Protein AF-A0A2K6SVM5-F1 (afdb_monomer)

InterPro domains:
  IPR036249 Thioredoxin-like superfamily [SSF52833] (35-134)
  IPR037462 ERp19 [cd02959] (36-127)
  IPR051099 Anterior Gradient and Thioredoxin Domain [PTHR15337] (71-141)

Nearest PDB structures (foldseek):
  1sen-assembly1_A  TM=9.406E-01  e=3.773E-16  Homo sapiens
  2k8v-assembly1_A  TM=6.894E-01  e=7.463E-14  Homo sapiens
  3ph9-assembly1_A  TM=8.507E-01  e=2.308E-06  Homo sapiens
  2zxx-assembly2_F  TM=2.663E-01  e=3.066E+00  Mus musculus
  5n8n-assembly1_A  TM=1.671E-01  e=6.526E+00  Pseudomonas aeruginosa

Solvent-accessible surface area (backbone atoms only — not comparable to full-atom values): 9610 Å² total; per-residue (Å²): 136,84,80,84,86,81,89,83,89,79,87,78,87,73,89,76,85,78,75,78,79,78,79,81,87,65,93,73,63,84,38,81,84,80,42,87,89,53,90,66,65,55,72,70,59,40,35,55,48,17,54,73,70,48,35,52,44,79,46,78,45,65,75,79,96,45,99,84,61,86,74,82,69,66,75,89,52,64,77,80,34,83,86,50,88,69,75,54,32,50,48,40,24,32,21,87,56,48,70,45,85,86,65,47,38,84,93,46,47,89,85,40,40,38,38,72,91,48,70,69,55,48,53,51,45,52,50,53,45,51,62,58,33,27,63,64,61,36,50,54,56,55,56,61,75,74,110

Structure (mmCIF, N/CA/C/O backbone):
data_AF-A0A2K6SVM5-F1
#
_entry.id   AF-A0A2K6SVM5-F1
#
loop_
_atom_site.group_PDB
_atom_site.id
_atom_site.type_symbol
_atom_site.label_atom_id
_atom_site.label_alt_id
_atom_site.label_comp_id
_atom_site.label_asym_id
_atom_site.label_entity_id
_atom_site.label_seq_id
_atom_site.pdbx_PDB_ins_code
_atom_site.Cartn_x
_atom_site.Cartn_y
_atom_site.Cartn_z
_atom_site.occupancy
_atom_site.B_iso_or_equiv
_atom_site.auth_seq_id
_atom_site.auth_comp_id
_atom_site.auth_asym_id
_atom_site.auth_atom_id
_atom_site.pdbx_PDB_model_num
ATOM 1 N N . MET A 1 1 ? -36.804 -49.881 42.407 1.00 38.78 1 MET A N 1
ATOM 2 C CA . MET A 1 1 ? -37.897 -50.750 41.939 1.00 38.78 1 MET A CA 1
ATOM 3 C C . MET A 1 1 ? -38.570 -50.052 40.763 1.00 38.78 1 MET A C 1
ATOM 5 O O . MET A 1 1 ? -39.603 -49.421 40.924 1.00 38.78 1 MET A O 1
ATOM 9 N N . GLU A 1 2 ? -37.830 -49.808 39.675 1.00 33.56 2 GLU A N 1
ATOM 10 C CA . GLU A 1 2 ? -37.626 -50.740 38.537 1.00 33.56 2 GLU A CA 1
ATOM 11 C C . GLU A 1 2 ? -38.942 -51.019 37.802 1.00 33.56 2 GLU A C 1
ATOM 13 O O . GLU A 1 2 ? -39.936 -51.333 38.434 1.00 33.56 2 GLU A O 1
ATOM 18 N N . THR A 1 3 ? -39.080 -50.957 36.480 1.00 37.69 3 THR A N 1
ATOM 19 C CA . THR A 1 3 ? -38.203 -50.670 35.331 1.00 37.69 3 THR A CA 1
ATOM 20 C C . THR A 1 3 ? -39.175 -50.520 34.156 1.00 37.69 3 THR A C 1
ATOM 22 O O . THR A 1 3 ? -40.032 -51.385 33.981 1.00 37.69 3 THR A O 1
ATOM 25 N N . ARG A 1 4 ? -39.072 -49.463 33.342 1.00 48.09 4 ARG A N 1
ATOM 26 C CA . ARG A 1 4 ? -39.773 -49.394 32.045 1.00 48.09 4 ARG A CA 1
ATOM 27 C C . ARG A 1 4 ? -38.899 -50.059 30.970 1.00 48.09 4 ARG A C 1
ATOM 29 O O . ARG A 1 4 ? -37.684 -49.855 31.003 1.00 48.09 4 ARG A O 1
ATOM 36 N N . PRO A 1 5 ? -39.467 -50.862 30.052 1.00 49.75 5 PRO A N 1
ATOM 37 C CA . PRO A 1 5 ? -38.691 -51.596 29.066 1.00 49.75 5 PRO A CA 1
ATOM 38 C C . PRO A 1 5 ? -38.199 -50.707 27.914 1.00 49.75 5 PRO A C 1
ATOM 40 O O . PRO A 1 5 ? -38.718 -49.626 27.640 1.00 49.75 5 PRO A O 1
ATOM 43 N N . ARG A 1 6 ? -37.139 -51.230 27.296 1.00 44.59 6 ARG A N 1
ATOM 44 C CA . ARG A 1 6 ? -36.210 -50.686 26.299 1.00 44.59 6 ARG A CA 1
ATOM 45 C C . ARG A 1 6 ? -36.852 -50.503 24.911 1.00 44.59 6 ARG A C 1
ATOM 47 O O . ARG A 1 6 ? -37.727 -51.267 24.534 1.00 44.59 6 ARG A O 1
ATOM 54 N N . LEU A 1 7 ? -36.532 -49.408 24.217 1.00 47.31 7 LEU A N 1
ATOM 55 C CA . LEU A 1 7 ? -35.539 -49.297 23.128 1.00 47.31 7 LEU A CA 1
ATOM 56 C C . LEU A 1 7 ? -35.890 -50.104 21.864 1.00 47.31 7 LEU A C 1
ATOM 58 O O . LEU A 1 7 ? -35.727 -51.318 21.823 1.00 47.31 7 LEU A O 1
ATOM 62 N N . GLY A 1 8 ? -36.268 -49.381 20.809 1.00 41.78 8 GLY A N 1
ATOM 63 C CA . GLY A 1 8 ? -36.307 -49.859 19.431 1.00 41.78 8 GLY A CA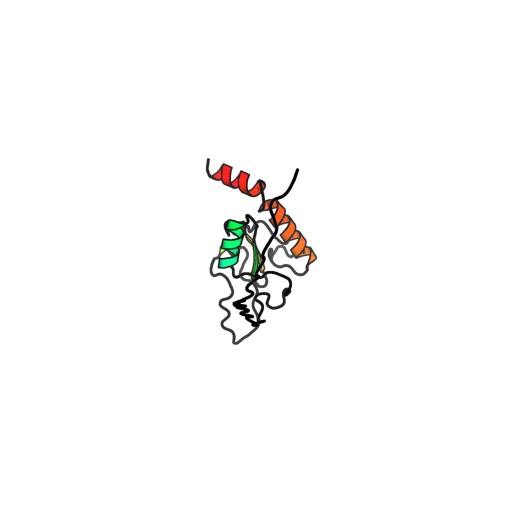 1
ATOM 64 C C . GLY A 1 8 ? -35.829 -48.743 18.510 1.00 41.78 8 GLY A C 1
ATOM 65 O O . GLY A 1 8 ? -36.609 -47.893 18.098 1.00 41.78 8 GLY A O 1
ATOM 66 N N . ALA A 1 9 ? -34.522 -48.716 18.264 1.00 52.62 9 ALA A N 1
ATOM 67 C CA . ALA A 1 9 ? -33.891 -47.896 17.246 1.00 52.62 9 ALA A CA 1
ATOM 68 C C . ALA A 1 9 ? -34.109 -48.552 15.878 1.00 52.62 9 ALA A C 1
ATOM 70 O O . ALA A 1 9 ? -33.725 -49.703 15.685 1.00 52.62 9 ALA A O 1
ATOM 71 N N . THR A 1 10 ? -34.649 -47.812 14.915 1.00 55.47 10 THR A N 1
ATOM 72 C CA . THR A 1 10 ? -34.498 -48.145 13.494 1.00 55.47 10 THR A CA 1
ATOM 73 C C . THR A 1 10 ? -34.038 -46.903 12.756 1.00 55.47 10 THR A C 1
ATOM 75 O O . THR A 1 10 ? -34.813 -46.030 12.377 1.00 55.47 10 THR A O 1
ATOM 78 N N . CYS A 1 11 ? -32.717 -46.850 12.629 1.00 46.72 11 CYS A N 1
ATOM 79 C CA . CYS A 1 11 ? -31.951 -46.019 11.726 1.00 46.72 11 CYS A CA 1
ATOM 80 C C . CYS A 1 11 ? -32.392 -46.328 10.284 1.00 46.72 11 CYS A C 1
ATOM 82 O O . CYS A 1 11 ? -32.140 -47.427 9.794 1.00 46.72 11 CYS A O 1
ATOM 84 N N . LEU A 1 12 ? -33.060 -45.388 9.614 1.00 55.25 12 LEU A N 1
ATOM 85 C CA . LEU A 1 12 ? -33.200 -45.412 8.159 1.00 55.25 12 LEU A CA 1
ATOM 86 C C . LEU A 1 12 ? -32.197 -44.415 7.584 1.00 55.25 12 LEU A C 1
ATOM 88 O O . LEU A 1 12 ? -32.454 -43.222 7.459 1.00 55.25 12 LEU A O 1
ATOM 92 N N . LEU A 1 13 ? -31.017 -44.953 7.288 1.00 55.28 13 LEU A N 1
ATOM 93 C CA . LEU A 1 13 ? -30.033 -44.360 6.397 1.00 55.28 13 LEU A CA 1
ATOM 94 C C . LEU A 1 13 ? -30.667 -44.250 5.005 1.00 55.28 13 LEU A C 1
ATOM 96 O O . LEU A 1 13 ? -31.041 -45.262 4.417 1.00 55.28 13 LEU A O 1
ATOM 100 N N . GLY A 1 14 ? -30.793 -43.034 4.480 1.00 51.94 14 GLY A N 1
ATOM 101 C CA . GLY A 1 14 ? -31.415 -42.803 3.180 1.00 51.94 14 GLY A CA 1
ATOM 102 C C . GLY A 1 14 ? -30.953 -41.502 2.545 1.00 51.94 14 GLY A C 1
ATOM 103 O O . GLY A 1 14 ? -31.633 -40.494 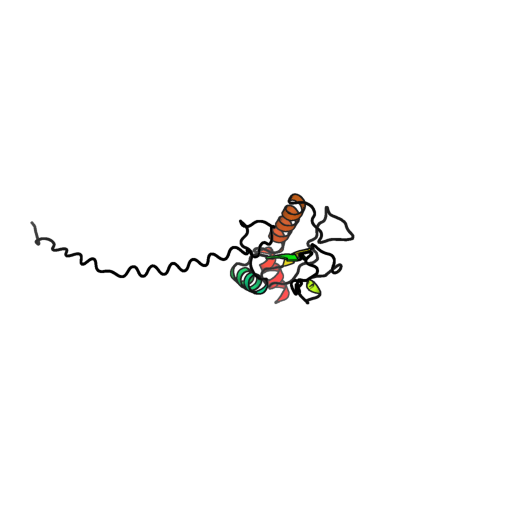2.652 1.00 51.94 14 GLY A O 1
ATOM 104 N N . PHE A 1 15 ? -29.775 -41.558 1.920 1.00 53.12 15 PHE A N 1
ATOM 105 C CA . PHE A 1 15 ? -29.384 -40.812 0.718 1.00 53.12 15 PHE A CA 1
ATOM 106 C C . PHE A 1 15 ? -29.998 -39.417 0.509 1.00 53.12 15 PHE A C 1
ATOM 108 O O . PHE A 1 15 ? -31.051 -39.279 -0.100 1.00 53.12 15 PHE A O 1
ATOM 115 N N . SER A 1 16 ? -29.246 -38.375 0.854 1.00 53.41 16 SER A N 1
ATOM 116 C CA . SER A 1 16 ? -28.820 -37.390 -0.151 1.00 53.41 16 SER A CA 1
ATOM 117 C C . SER A 1 16 ? -27.743 -36.511 0.469 1.00 53.41 16 SER A C 1
ATOM 119 O O . SER A 1 16 ? -27.971 -35.390 0.918 1.00 53.41 16 SER A O 1
ATOM 121 N N . PHE A 1 17 ? -26.537 -37.067 0.538 1.00 49.19 17 PHE A N 1
ATOM 122 C CA . PHE A 1 17 ? -25.336 -36.254 0.583 1.00 49.19 17 PHE A CA 1
ATOM 123 C C . PHE A 1 17 ? -25.243 -35.602 -0.800 1.00 49.19 17 PHE A C 1
ATOM 125 O O . PHE A 1 17 ? -24.640 -36.157 -1.717 1.00 49.19 17 PHE A O 1
ATOM 132 N N . LEU A 1 18 ? -25.934 -34.473 -0.987 1.00 44.31 18 LEU A N 1
ATOM 133 C CA . LEU A 1 18 ? -25.716 -33.618 -2.146 1.00 44.31 18 LEU A CA 1
ATOM 134 C C . LEU A 1 18 ? -24.378 -32.914 -1.920 1.00 44.31 18 LEU A C 1
ATOM 136 O O . LEU A 1 18 ? -24.300 -31.770 -1.480 1.00 44.31 18 LEU A O 1
ATOM 140 N N . LEU A 1 19 ? -23.317 -33.674 -2.174 1.00 41.38 19 LEU A N 1
ATOM 141 C CA . LEU A 1 19 ? -21.975 -33.181 -2.382 1.00 41.38 19 LEU A CA 1
ATOM 142 C C . LEU A 1 19 ? -22.002 -32.352 -3.671 1.00 41.38 19 LEU A C 1
ATOM 144 O O . LEU A 1 19 ? -21.762 -32.872 -4.758 1.00 41.38 19 LEU A O 1
ATOM 148 N N . LEU A 1 20 ? -22.313 -31.063 -3.562 1.00 38.81 20 LEU A N 1
ATOM 149 C CA . LEU A 1 20 ? -21.983 -30.112 -4.615 1.00 38.81 20 LEU A CA 1
ATOM 150 C C . LEU A 1 20 ? -20.538 -29.648 -4.385 1.00 38.81 20 LEU A C 1
ATOM 152 O O . LEU A 1 20 ? -20.292 -28.563 -3.867 1.00 38.81 20 LEU A O 1
ATOM 156 N N . VAL A 1 21 ? -19.570 -30.499 -4.738 1.00 43.59 21 VAL A N 1
ATOM 157 C CA . VAL A 1 21 ? -18.198 -30.039 -4.983 1.00 43.59 21 VAL A CA 1
ATOM 158 C C . VAL A 1 21 ? -18.201 -29.411 -6.370 1.00 43.59 21 VAL A C 1
ATOM 160 O O . VAL A 1 21 ? -18.104 -30.097 -7.384 1.00 43.59 21 VAL A O 1
ATOM 163 N N . ILE A 1 22 ? -18.357 -28.092 -6.410 1.00 46.22 22 ILE A N 1
ATOM 164 C CA . ILE A 1 22 ? -17.912 -27.280 -7.541 1.00 46.22 22 ILE A CA 1
ATOM 165 C C . ILE A 1 22 ? -16.463 -26.893 -7.249 1.00 46.22 22 ILE A C 1
ATOM 167 O O . ILE A 1 22 ? -16.194 -25.851 -6.660 1.00 46.22 22 ILE A O 1
ATOM 171 N N . SER A 1 23 ? -15.521 -27.762 -7.622 1.00 43.97 23 SER A N 1
ATOM 172 C CA . SER A 1 23 ? -14.127 -27.347 -7.784 1.00 43.97 23 SER A CA 1
ATOM 173 C C . SER A 1 23 ? -14.047 -26.503 -9.052 1.00 43.97 23 SER A C 1
ATOM 175 O O . SER A 1 23 ? -14.107 -27.046 -10.155 1.00 43.97 23 SER A O 1
ATOM 177 N N . SER A 1 24 ? -13.927 -25.180 -8.922 1.00 44.25 24 SER A N 1
ATOM 178 C CA . SER A 1 24 ? -13.385 -24.380 -10.019 1.00 44.25 24 SER A CA 1
ATOM 179 C C . SER A 1 24 ? -11.861 -24.466 -9.948 1.00 44.25 24 SER A C 1
ATOM 181 O O . SER A 1 24 ? -11.210 -23.618 -9.340 1.00 44.25 24 SER A O 1
ATOM 183 N N . ASP A 1 25 ? -11.282 -25.502 -10.552 1.00 50.34 25 ASP A N 1
ATOM 184 C CA . ASP A 1 25 ? -9.864 -25.458 -10.902 1.00 50.34 25 ASP A CA 1
ATOM 185 C C . ASP A 1 25 ? -9.698 -24.487 -12.071 1.00 50.34 25 ASP A C 1
ATOM 187 O O . ASP A 1 25 ? -9.839 -24.822 -13.246 1.00 50.34 25 ASP A O 1
ATOM 191 N N . GLY A 1 26 ? -9.449 -23.236 -11.702 1.00 42.03 26 GLY A N 1
ATOM 192 C CA . GLY A 1 26 ? -8.991 -22.176 -12.579 1.00 42.03 26 GLY A CA 1
ATOM 193 C C . GLY A 1 26 ? -7.805 -21.495 -11.918 1.00 42.03 26 GLY A C 1
ATOM 194 O O . GLY A 1 26 ? -7.923 -20.360 -11.469 1.00 42.03 26 GLY A O 1
ATOM 195 N N . HIS A 1 27 ? -6.665 -22.185 -11.818 1.00 45.31 27 HIS A N 1
ATOM 196 C CA . HIS A 1 27 ? -5.407 -21.545 -11.432 1.00 45.31 27 HIS A CA 1
ATOM 197 C C . HIS A 1 27 ? -4.931 -20.623 -12.565 1.00 45.31 27 HIS A C 1
ATOM 199 O O . HIS A 1 27 ? -4.076 -20.972 -13.368 1.00 45.31 27 HIS A O 1
ATOM 205 N N . ASN A 1 28 ? -5.513 -19.427 -12.601 1.00 55.03 28 ASN A N 1
ATOM 206 C CA . ASN A 1 28 ? -4.854 -18.192 -13.003 1.00 55.03 28 ASN A CA 1
ATOM 207 C C . ASN A 1 28 ? -4.978 -17.265 -11.790 1.00 55.03 28 ASN A C 1
ATOM 209 O O . ASN A 1 28 ? -5.899 -16.456 -11.707 1.00 55.03 28 ASN A O 1
ATOM 213 N N . GLY A 1 29 ? -4.125 -17.478 -10.785 1.00 61.75 29 GLY A N 1
ATOM 214 C CA . GLY A 1 29 ? -4.194 -16.736 -9.529 1.00 61.75 29 GLY A CA 1
ATOM 215 C C . GLY A 1 29 ? -4.056 -15.229 -9.756 1.00 61.75 29 GLY A C 1
ATOM 216 O O . GLY A 1 29 ? -3.198 -14.782 -10.520 1.00 61.75 29 GLY A O 1
ATOM 217 N N . LEU A 1 30 ? -4.872 -14.438 -9.051 1.00 74.81 30 LEU A N 1
ATOM 218 C CA . LEU A 1 30 ? -4.779 -12.969 -9.022 1.00 74.81 30 LEU A CA 1
ATOM 219 C C . LEU A 1 30 ? -3.397 -12.470 -8.567 1.00 74.81 30 LEU A C 1
ATOM 221 O O . LEU A 1 30 ? -3.054 -11.322 -8.813 1.00 74.81 30 LEU A O 1
ATOM 225 N N . GLY A 1 31 ? -2.596 -13.332 -7.937 1.00 71.06 31 GLY A N 1
ATOM 226 C CA . GLY A 1 31 ? -1.271 -12.999 -7.434 1.00 71.06 31 GLY A CA 1
ATOM 227 C C . GLY A 1 31 ? -0.198 -12.782 -8.487 1.00 71.06 31 GLY A C 1
ATOM 228 O O . GLY A 1 31 ? 0.845 -12.249 -8.136 1.00 71.06 31 GLY A O 1
ATOM 229 N N . LYS A 1 32 ? -0.401 -13.193 -9.749 1.00 80.06 32 LYS A N 1
ATOM 230 C CA . LYS A 1 32 ? 0.497 -12.887 -10.889 1.00 80.06 32 LYS A CA 1
ATOM 231 C C . LYS A 1 32 ? 2.007 -13.101 -10.609 1.00 80.06 32 LYS A C 1
ATOM 233 O O . LYS A 1 32 ? 2.844 -12.422 -11.194 1.00 80.06 32 LYS A O 1
ATOM 238 N N . GLY A 1 33 ? 2.366 -14.045 -9.732 1.00 80.88 33 GLY A N 1
ATOM 239 C CA . GLY A 1 33 ? 3.756 -14.342 -9.350 1.00 80.88 33 GLY A CA 1
ATOM 240 C C . GLY A 1 33 ? 4.250 -13.727 -8.030 1.00 80.88 33 GLY A C 1
ATOM 241 O O . GLY A 1 33 ? 5.357 -14.050 -7.608 1.00 80.88 33 GLY A O 1
ATOM 242 N N . PHE A 1 34 ? 3.445 -12.922 -7.330 1.00 84.12 34 PHE A N 1
ATOM 243 C CA . PHE A 1 34 ? 3.769 -12.364 -6.005 1.00 84.12 34 PHE A CA 1
ATOM 244 C C . PHE A 1 34 ? 3.547 -13.345 -4.837 1.00 84.12 34 PHE A C 1
ATOM 246 O O . PHE A 1 34 ? 3.810 -13.006 -3.687 1.00 84.12 34 PHE A O 1
ATOM 253 N N . GLY A 1 35 ? 3.105 -14.573 -5.124 1.00 85.38 35 GLY A N 1
ATOM 254 C CA . GLY A 1 35 ? 2.954 -15.657 -4.155 1.00 85.38 35 GLY A CA 1
ATOM 255 C C . GLY A 1 35 ? 1.518 -16.167 -4.065 1.00 85.38 35 GLY A C 1
ATOM 256 O O . GLY A 1 35 ? 0.606 -15.426 -3.714 1.00 85.38 35 GLY A O 1
ATOM 257 N N . ASP A 1 36 ? 1.323 -17.458 -4.327 1.00 87.62 36 ASP A N 1
ATOM 258 C CA . ASP A 1 36 ? -0.014 -18.079 -4.374 1.00 87.62 36 ASP A CA 1
ATOM 259 C C . ASP A 1 36 ? -0.579 -18.432 -2.989 1.00 87.62 36 ASP A C 1
ATOM 261 O O . ASP A 1 36 ? -1.738 -18.806 -2.849 1.00 87.62 36 ASP A O 1
ATOM 265 N N . HIS A 1 37 ? 0.241 -18.293 -1.945 1.00 87.62 37 HIS A N 1
ATOM 266 C CA . HIS A 1 37 ? -0.168 -18.459 -0.550 1.00 87.62 37 HIS A CA 1
ATOM 267 C C . HIS A 1 37 ? -0.827 -17.196 0.029 1.00 87.62 37 HIS A C 1
ATOM 269 O O . HIS A 1 37 ? -1.284 -17.212 1.171 1.00 87.62 37 HIS A O 1
ATOM 275 N N . ILE A 1 38 ? -0.858 -16.103 -0.738 1.00 87.38 38 ILE A N 1
ATOM 276 C CA . ILE A 1 38 ? -1.514 -14.854 -0.359 1.00 87.38 38 ILE A CA 1
ATOM 277 C C . ILE A 1 38 ? -2.945 -14.876 -0.889 1.00 87.38 38 ILE A C 1
ATOM 279 O O . ILE A 1 38 ? -3.221 -15.257 -2.027 1.00 87.38 38 ILE A O 1
ATOM 283 N N . HIS A 1 39 ? -3.871 -14.437 -0.047 1.00 88.88 39 HIS A N 1
ATOM 284 C CA . HIS A 1 39 ? -5.281 -14.358 -0.382 1.00 88.88 39 HIS A CA 1
ATOM 285 C C . HIS A 1 39 ? -5.583 -13.097 -1.202 1.00 88.88 39 HIS A C 1
ATOM 287 O O . HIS A 1 39 ? -6.120 -12.113 -0.699 1.00 88.88 39 HIS A O 1
ATOM 293 N N . TRP A 1 40 ? -5.189 -13.117 -2.475 1.00 90.88 40 TRP A N 1
ATOM 294 C CA . TRP A 1 40 ? -5.384 -11.995 -3.390 1.00 90.88 40 TRP A CA 1
ATOM 295 C C . TRP A 1 40 ? -6.869 -11.722 -3.646 1.00 90.88 40 TRP A C 1
ATOM 297 O O . TRP A 1 40 ? -7.649 -12.637 -3.928 1.00 90.88 40 TRP A O 1
ATOM 307 N N . ARG A 1 41 ? -7.247 -10.444 -3.582 1.00 92.44 41 ARG A N 1
ATOM 308 C CA . ARG A 1 41 ? -8.596 -9.937 -3.860 1.00 92.44 41 ARG A CA 1
ATOM 309 C C . ARG A 1 41 ? -8.571 -8.942 -5.009 1.00 92.44 41 ARG A C 1
ATOM 311 O O . ARG A 1 41 ? -7.543 -8.331 -5.286 1.00 92.44 41 ARG A O 1
ATOM 318 N N . THR A 1 42 ? -9.722 -8.752 -5.648 1.00 92.69 42 THR A N 1
ATOM 319 C CA . THR A 1 42 ? -9.942 -7.556 -6.469 1.00 92.69 42 THR A CA 1
ATOM 320 C C . THR A 1 42 ? -9.977 -6.324 -5.559 1.00 92.69 42 THR A C 1
ATOM 322 O O . THR A 1 42 ? -10.264 -6.450 -4.367 1.00 92.69 42 THR A O 1
ATOM 325 N N . LEU A 1 43 ? -9.703 -5.130 -6.093 1.00 91.44 43 LEU A N 1
ATOM 326 C CA . LEU A 1 43 ? -9.738 -3.900 -5.291 1.00 91.44 43 LEU A CA 1
ATOM 327 C C . LEU A 1 43 ? -11.117 -3.682 -4.647 1.00 91.44 43 LEU A C 1
ATOM 329 O O . LEU A 1 43 ? -11.205 -3.361 -3.465 1.00 91.44 43 LEU A O 1
ATOM 333 N N . GLU A 1 44 ? -12.186 -3.913 -5.407 1.00 92.00 44 GLU A N 1
ATOM 334 C CA . GLU A 1 44 ? -13.564 -3.739 -4.941 1.00 92.00 44 GLU A CA 1
ATOM 335 C C . GLU A 1 44 ? -13.937 -4.728 -3.832 1.00 92.00 44 GLU A C 1
ATOM 337 O O . GLU A 1 44 ? -14.531 -4.340 -2.824 1.00 92.00 44 GLU A O 1
ATOM 342 N N . ASP A 1 45 ? -13.575 -6.005 -3.982 1.00 94.62 45 ASP A N 1
ATOM 343 C CA . ASP A 1 45 ? -13.863 -7.013 -2.958 1.00 94.62 45 ASP A CA 1
ATOM 344 C C . ASP A 1 45 ? -12.979 -6.820 -1.727 1.00 94.62 45 ASP A C 1
ATOM 346 O O . ASP A 1 45 ? -13.460 -6.943 -0.602 1.00 94.62 45 ASP A O 1
ATOM 350 N N . GLY A 1 46 ? -11.715 -6.445 -1.935 1.00 94.81 46 GLY A N 1
ATOM 351 C CA . GLY A 1 46 ? -10.788 -6.102 -0.865 1.00 94.81 46 GLY A CA 1
ATOM 352 C C . GLY A 1 46 ? -11.316 -4.952 -0.014 1.00 94.81 46 GLY A C 1
ATOM 353 O O . GLY A 1 46 ? -11.312 -5.066 1.206 1.00 94.81 46 GLY A O 1
ATOM 354 N N . LYS A 1 47 ? -11.830 -3.875 -0.629 1.00 94.81 47 LYS A N 1
ATOM 355 C CA . LYS A 1 47 ? -12.407 -2.730 0.103 1.00 94.81 47 LYS A CA 1
ATOM 356 C C . LYS A 1 47 ? -13.624 -3.135 0.937 1.00 94.81 47 LYS A C 1
ATOM 358 O O . LYS A 1 47 ? -13.751 -2.714 2.082 1.00 94.81 47 LYS A O 1
ATOM 363 N N . LYS A 1 48 ? -14.500 -3.989 0.397 1.00 95.50 48 LYS A N 1
ATOM 364 C CA . LYS A 1 48 ? -15.654 -4.514 1.149 1.00 95.50 48 LYS A CA 1
ATOM 365 C C . LYS A 1 48 ? -15.223 -5.398 2.318 1.00 95.50 48 LYS A C 1
ATOM 367 O O . LYS A 1 48 ? -15.787 -5.284 3.403 1.00 95.50 48 LYS A O 1
ATOM 372 N N . GLU A 1 49 ? -14.249 -6.279 2.096 1.00 94.06 49 GLU A N 1
ATOM 373 C CA . GLU A 1 49 ? -13.712 -7.166 3.132 1.00 94.06 49 GLU A CA 1
ATOM 374 C C . GLU A 1 49 ? -13.041 -6.352 4.245 1.00 94.06 49 GLU A C 1
ATOM 376 O O . GLU A 1 49 ? -13.361 -6.549 5.414 1.00 94.06 49 GLU A O 1
ATOM 381 N N . ALA A 1 50 ? -12.218 -5.368 3.878 1.00 93.56 50 ALA A N 1
ATOM 382 C CA . ALA A 1 50 ? -11.542 -4.453 4.790 1.00 93.56 50 ALA A CA 1
ATOM 383 C C . ALA A 1 50 ? -12.516 -3.654 5.663 1.00 93.56 50 ALA A C 1
ATOM 385 O O . ALA A 1 50 ? -12.343 -3.607 6.882 1.00 93.56 50 ALA A O 1
ATOM 386 N N . ALA A 1 51 ? -13.580 -3.107 5.068 1.00 91.62 51 ALA A N 1
ATOM 387 C CA . ALA A 1 51 ? -14.618 -2.388 5.802 1.00 91.62 51 ALA A CA 1
ATOM 388 C C . ALA A 1 51 ? -15.338 -3.287 6.822 1.00 91.62 51 ALA A C 1
ATOM 390 O O . ALA A 1 51 ? -15.699 -2.832 7.906 1.00 91.62 51 ALA A O 1
ATOM 391 N N . ALA A 1 52 ? -15.527 -4.571 6.500 1.00 91.50 52 ALA A N 1
ATOM 392 C CA . ALA A 1 52 ? -16.165 -5.531 7.397 1.00 91.50 52 ALA A CA 1
ATOM 393 C C . ALA A 1 52 ? -15.222 -6.042 8.499 1.00 91.50 52 ALA A C 1
ATOM 395 O O . ALA A 1 52 ? -15.665 -6.286 9.623 1.00 91.50 52 ALA A O 1
ATOM 396 N N . SER A 1 53 ? -13.938 -6.231 8.192 1.00 91.44 53 SER A N 1
ATOM 397 C CA . SER A 1 53 ? -12.957 -6.791 9.126 1.00 91.44 53 SER A CA 1
ATOM 398 C C . SER A 1 53 ? -12.214 -5.738 9.947 1.00 91.44 53 SER A C 1
ATOM 400 O O . SER A 1 53 ? -11.559 -6.091 10.928 1.00 91.44 53 SER A O 1
ATOM 402 N N . GLY A 1 54 ? -12.263 -4.465 9.544 1.00 92.00 54 GLY A N 1
ATOM 403 C CA . GLY A 1 54 ? -11.454 -3.398 10.133 1.00 92.00 54 GLY A CA 1
ATOM 404 C C . GLY A 1 54 ? -9.954 -3.577 9.880 1.00 92.00 54 GLY A C 1
ATOM 405 O O . GLY A 1 54 ? -9.150 -3.173 10.718 1.00 92.00 54 GLY A O 1
ATOM 406 N N . LEU A 1 55 ? -9.579 -4.232 8.774 1.00 92.38 55 LEU A N 1
ATOM 407 C CA . LEU A 1 55 ? -8.179 -4.476 8.410 1.00 92.38 55 LEU A CA 1
ATOM 408 C C . LEU A 1 55 ? -7.758 -3.528 7.282 1.00 92.38 55 LEU A C 1
ATOM 410 O O . LEU A 1 55 ? -8.562 -3.299 6.379 1.00 92.38 55 LEU A O 1
ATOM 414 N N . PRO A 1 56 ? -6.522 -3.002 7.295 1.00 96.31 56 PRO A N 1
ATOM 415 C CA . PRO A 1 56 ? -6.017 -2.210 6.185 1.00 96.31 56 PRO A CA 1
ATOM 416 C C . PRO A 1 56 ? -5.786 -3.069 4.942 1.00 96.31 56 PRO A C 1
ATOM 418 O O . PRO A 1 56 ? -5.609 -4.289 5.026 1.00 96.31 56 PRO A O 1
ATOM 421 N N . LEU A 1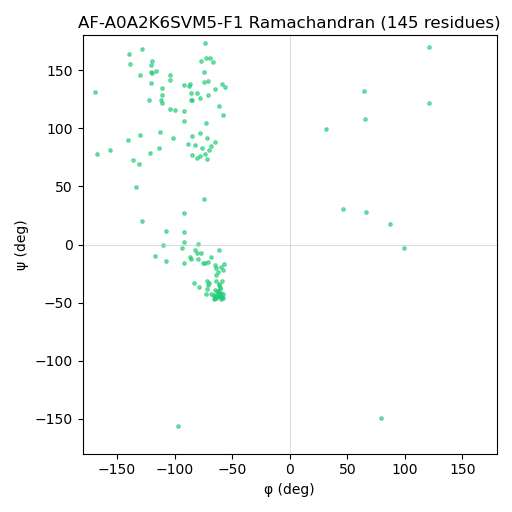 57 ? -5.725 -2.413 3.784 1.00 96.81 57 LEU A N 1
ATOM 422 C CA . LEU A 1 57 ? -5.373 -3.056 2.525 1.00 96.81 57 LEU A CA 1
ATOM 423 C C . LEU A 1 57 ? -3.948 -2.711 2.110 1.00 96.81 57 LEU A C 1
ATOM 425 O O . LEU A 1 57 ? -3.482 -1.586 2.275 1.00 96.81 57 LEU A O 1
ATOM 429 N N . MET A 1 58 ? -3.302 -3.678 1.472 1.00 97.31 58 MET A N 1
ATOM 430 C CA . MET A 1 58 ? -2.077 -3.487 0.710 1.00 97.31 58 MET A CA 1
ATOM 431 C C . MET A 1 58 ? -2.408 -3.692 -0.767 1.00 97.31 58 MET A C 1
ATOM 433 O O . MET A 1 58 ? -2.884 -4.759 -1.159 1.00 97.31 58 MET A O 1
ATOM 437 N N . VAL A 1 59 ? -2.156 -2.677 -1.587 1.00 96.06 59 VAL A N 1
ATOM 438 C CA . VAL A 1 59 ? -2.418 -2.704 -3.029 1.00 96.06 59 VAL A CA 1
ATOM 439 C C . VAL A 1 59 ? -1.089 -2.684 -3.766 1.00 96.06 59 VAL A C 1
ATOM 441 O O . VAL A 1 59 ? -0.287 -1.773 -3.573 1.00 96.06 59 VAL A O 1
ATOM 444 N N . ILE A 1 60 ? -0.864 -3.678 -4.628 1.00 93.75 60 ILE A N 1
ATOM 445 C CA . ILE A 1 60 ? 0.302 -3.735 -5.513 1.00 93.75 60 ILE A CA 1
ATOM 446 C C . ILE A 1 60 ? -0.144 -3.363 -6.921 1.00 93.75 60 ILE A C 1
ATOM 448 O O . ILE A 1 60 ? -0.930 -4.077 -7.539 1.00 93.75 60 ILE A O 1
ATOM 452 N N . ILE A 1 61 ? 0.386 -2.259 -7.433 1.00 92.12 61 ILE A N 1
ATOM 453 C CA . ILE A 1 61 ? 0.164 -1.813 -8.804 1.00 92.12 61 ILE A CA 1
ATOM 454 C C . ILE A 1 61 ? 1.382 -2.215 -9.624 1.00 92.12 61 ILE A C 1
ATOM 456 O O . ILE A 1 61 ? 2.497 -1.740 -9.393 1.00 92.12 61 ILE A O 1
ATOM 460 N N . HIS A 1 62 ? 1.178 -3.095 -10.595 1.00 88.75 62 HIS A N 1
ATOM 461 C CA . HIS A 1 62 ? 2.222 -3.571 -11.491 1.00 88.75 62 HIS A CA 1
ATOM 462 C C . HIS A 1 62 ? 1.681 -3.674 -12.919 1.00 88.75 62 HIS A C 1
ATOM 464 O O . HIS A 1 62 ? 0.473 -3.689 -13.133 1.00 88.75 62 HIS A O 1
ATOM 470 N N . LYS A 1 63 ? 2.571 -3.773 -13.913 1.00 80.56 63 LYS A N 1
ATOM 471 C CA . LYS A 1 63 ? 2.182 -4.157 -15.278 1.00 80.56 63 LYS A CA 1
ATOM 472 C C . LYS A 1 63 ? 2.926 -5.408 -15.677 1.00 80.56 63 LYS A C 1
ATOM 474 O O . LYS A 1 63 ? 4.124 -5.535 -15.418 1.00 80.56 63 LYS A O 1
ATOM 479 N N . SER A 1 64 ? 2.221 -6.317 -16.337 1.00 65.50 64 SER A N 1
ATOM 480 C CA . SER A 1 64 ? 2.891 -7.323 -17.140 1.00 65.50 64 SER A CA 1
ATOM 481 C C . SER A 1 64 ? 3.472 -6.602 -18.363 1.00 65.50 64 SER A C 1
ATOM 483 O O . SER A 1 64 ? 2.779 -5.823 -19.017 1.00 65.50 64 SER A O 1
ATOM 485 N N . TRP A 1 65 ? 4.763 -6.774 -18.669 1.00 62.03 65 TRP A N 1
ATOM 486 C CA . TRP A 1 65 ? 5.304 -6.306 -19.951 1.00 62.03 65 TRP A CA 1
ATOM 487 C C . TRP A 1 65 ? 4.767 -7.239 -21.044 1.00 62.03 65 TRP A C 1
ATOM 489 O O . TRP A 1 65 ? 5.457 -8.124 -21.542 1.00 62.03 65 TRP A O 1
ATOM 499 N N . CYS A 1 66 ? 3.489 -7.099 -21.374 1.00 58.81 66 CYS A N 1
ATOM 500 C CA . CYS A 1 66 ? 2.849 -7.770 -22.488 1.00 58.81 66 CYS A CA 1
ATOM 501 C C . CYS A 1 66 ? 2.477 -6.691 -23.503 1.00 58.81 66 CYS A C 1
ATOM 503 O O . CYS A 1 66 ? 1.439 -6.050 -23.396 1.00 58.81 66 CYS A O 1
ATOM 505 N N . GLY A 1 67 ? 3.325 -6.488 -24.517 1.00 51.59 67 GLY A N 1
ATOM 506 C CA . GLY A 1 67 ? 3.134 -5.443 -25.535 1.00 51.59 67 GLY A CA 1
ATOM 507 C C . GLY A 1 67 ? 1.851 -5.565 -26.376 1.00 51.59 67 GLY A C 1
ATOM 508 O O . GLY A 1 67 ? 1.577 -4.684 -27.183 1.00 51.59 67 GLY A O 1
ATOM 509 N N . ALA A 1 68 ? 1.073 -6.638 -26.200 1.00 54.72 68 ALA A N 1
ATOM 510 C CA . ALA A 1 68 ? -0.206 -6.878 -26.865 1.00 54.72 68 ALA A CA 1
ATOM 511 C C . ALA A 1 68 ? -1.409 -6.941 -25.901 1.00 54.72 68 ALA A C 1
ATOM 513 O O . ALA A 1 68 ? -2.550 -6.965 -26.366 1.00 54.72 68 ALA A O 1
ATOM 514 N N . CYS A 1 69 ? -1.184 -6.979 -24.583 1.00 56.88 69 CYS A N 1
ATOM 515 C CA . CYS A 1 69 ? -2.257 -7.077 -23.600 1.00 56.88 69 CYS A CA 1
ATOM 516 C C . CYS A 1 69 ? -2.800 -5.673 -23.303 1.00 56.88 69 CYS A C 1
ATOM 518 O O . CYS A 1 69 ? -2.052 -4.758 -22.958 1.00 56.88 69 CYS A O 1
ATOM 520 N N . LYS A 1 70 ? -4.114 -5.489 -23.472 1.00 49.88 70 LYS A N 1
ATOM 521 C CA . LYS A 1 70 ? -4.828 -4.289 -23.021 1.00 49.88 70 LYS A CA 1
ATOM 522 C C . LYS A 1 70 ? -5.047 -4.406 -21.515 1.00 49.88 70 LYS A C 1
ATOM 524 O O . LYS A 1 70 ? -6.140 -4.752 -21.080 1.00 49.88 70 LYS A O 1
ATOM 529 N N . ASP A 1 71 ? -4.000 -4.176 -20.739 1.00 55.25 71 ASP A N 1
ATOM 530 C CA . ASP A 1 71 ? -4.102 -4.237 -19.284 1.00 55.25 71 ASP A CA 1
ATOM 531 C C . ASP A 1 71 ? -4.602 -2.878 -18.770 1.00 55.25 71 ASP A C 1
ATOM 533 O O . ASP A 1 71 ? -3.829 -1.948 -18.540 1.00 55.25 71 ASP A O 1
ATOM 537 N N . GLU A 1 72 ? -5.923 -2.761 -18.598 1.00 59.00 72 GLU A N 1
ATOM 538 C CA . GLU A 1 72 ? -6.573 -1.705 -17.799 1.00 59.00 72 GLU A CA 1
ATOM 539 C C . GLU A 1 72 ? -6.391 -1.968 -16.284 1.00 59.00 72 GLU A C 1
ATOM 541 O O . GLU A 1 72 ? -7.325 -1.810 -15.504 1.00 59.00 72 GLU A O 1
ATOM 546 N N . GLU A 1 73 ? -5.213 -2.438 -15.857 1.00 68.19 73 GLU A N 1
ATOM 547 C CA . GLU A 1 73 ? -4.994 -2.931 -14.485 1.00 68.19 73 GLU A CA 1
ATOM 548 C C . GLU A 1 73 ? -4.618 -1.820 -13.479 1.00 68.19 73 GLU A C 1
ATOM 550 O O . GLU A 1 73 ? -4.650 -2.053 -12.273 1.00 68.19 73 GLU A O 1
ATOM 555 N N . GLU A 1 74 ? -4.312 -0.595 -13.930 1.00 77.00 74 GLU A N 1
ATOM 556 C CA . GLU A 1 74 ? -4.094 0.540 -13.020 1.00 77.00 74 GLU A CA 1
ATOM 557 C C . GLU A 1 74 ? -5.422 1.232 -12.658 1.00 77.00 74 GLU A C 1
ATOM 559 O O . GLU A 1 74 ? -6.187 1.594 -13.561 1.00 77.00 74 GLU A O 1
ATOM 564 N N . PRO A 1 75 ? -5.695 1.483 -11.362 1.00 82.25 75 PRO A N 1
ATOM 565 C CA . PRO A 1 75 ? -6.801 2.342 -10.956 1.00 82.25 75 PRO A CA 1
ATOM 566 C C . PRO A 1 75 ? -6.676 3.724 -11.609 1.00 82.25 75 PRO A C 1
ATOM 568 O O . PRO A 1 75 ? -5.596 4.309 -11.632 1.00 82.25 75 PRO A O 1
ATOM 571 N N . LYS A 1 76 ? -7.787 4.255 -12.132 1.00 82.50 76 LYS A N 1
ATOM 572 C CA . LYS A 1 76 ? -7.827 5.574 -12.799 1.00 82.50 76 LYS A CA 1
ATOM 573 C C . LYS A 1 76 ? -7.813 6.755 -11.826 1.00 82.50 76 LYS A C 1
ATOM 575 O O . LYS A 1 76 ? -7.788 7.896 -12.265 1.00 82.50 76 LYS A O 1
ATOM 580 N N . ASP A 1 77 ? -7.916 6.473 -10.537 1.00 88.62 77 ASP A N 1
ATOM 581 C CA . ASP A 1 77 ? -7.947 7.474 -9.485 1.00 88.62 77 ASP A CA 1
ATOM 582 C C . ASP A 1 77 ? -6.517 7.949 -9.169 1.00 88.62 77 ASP A C 1
ATOM 584 O O . ASP A 1 77 ? -5.604 7.138 -8.988 1.00 88.62 77 ASP A O 1
ATOM 588 N N . GLU A 1 78 ? -6.326 9.270 -9.141 1.00 90.62 78 GLU A N 1
ATOM 589 C CA . GLU A 1 78 ? -5.036 9.934 -8.910 1.00 90.62 78 GLU A CA 1
ATOM 590 C C . GLU A 1 78 ? -4.463 9.610 -7.522 1.00 90.62 78 GLU A C 1
ATOM 592 O O . GLU A 1 78 ? -3.240 9.598 -7.352 1.00 90.62 78 GLU A O 1
ATOM 597 N N . ASP A 1 79 ? -5.317 9.235 -6.562 1.00 94.12 79 ASP A N 1
ATOM 598 C CA . ASP A 1 79 ? -4.902 8.771 -5.233 1.00 94.12 79 ASP A CA 1
ATOM 599 C C . ASP A 1 79 ? -3.975 7.542 -5.306 1.00 94.12 79 ASP A C 1
ATOM 601 O O . ASP A 1 79 ? -3.193 7.293 -4.388 1.00 94.12 79 ASP A O 1
ATOM 605 N N . PHE A 1 80 ? -4.002 6.790 -6.415 1.00 94.75 80 PHE A N 1
ATOM 606 C CA . PHE A 1 80 ? -3.136 5.630 -6.653 1.00 94.75 80 PHE A CA 1
ATOM 607 C C . PHE A 1 80 ? -1.816 5.965 -7.381 1.00 94.75 80 PHE A C 1
ATOM 609 O O . PHE A 1 80 ? -1.012 5.066 -7.673 1.00 94.75 80 PHE A O 1
ATOM 616 N N . SER A 1 81 ? -1.569 7.247 -7.671 1.00 94.69 81 SER A N 1
ATOM 617 C CA . SER A 1 81 ? -0.322 7.756 -8.269 1.00 94.69 81 SER A CA 1
ATOM 618 C C . SER A 1 81 ? 0.227 9.019 -7.565 1.00 94.69 81 SER A C 1
ATOM 620 O O . SER A 1 81 ? 0.598 9.982 -8.240 1.00 94.69 81 SER A O 1
ATOM 622 N N . PRO A 1 82 ? 0.346 9.037 -6.222 1.00 95.56 82 PRO A N 1
ATOM 623 C CA . PRO A 1 82 ? 0.623 10.251 -5.438 1.00 95.56 82 PRO A CA 1
ATOM 624 C C . PRO A 1 82 ? 1.990 10.914 -5.697 1.00 95.56 82 PRO A C 1
ATOM 626 O O . PRO A 1 82 ? 2.167 12.092 -5.390 1.00 95.56 82 PRO A O 1
ATOM 629 N N . ASP A 1 83 ? 2.969 10.195 -6.250 1.00 94.69 83 ASP A N 1
ATOM 630 C CA . ASP A 1 83 ? 4.253 10.749 -6.713 1.00 94.69 83 ASP A CA 1
ATOM 631 C C . ASP A 1 83 ? 4.592 10.344 -8.165 1.00 94.69 83 ASP A C 1
ATOM 633 O O . ASP A 1 83 ? 5.745 10.434 -8.591 1.00 94.69 83 ASP A O 1
ATOM 637 N N . GLY A 1 84 ? 3.581 9.935 -8.942 1.00 92.38 84 GLY A N 1
ATOM 638 C CA . GLY A 1 84 ? 3.698 9.599 -10.362 1.00 92.38 84 GLY A CA 1
ATOM 639 C C . GLY A 1 84 ? 3.299 8.164 -10.727 1.00 92.38 84 GLY A C 1
ATOM 640 O O . GLY A 1 84 ? 3.084 7.299 -9.884 1.00 92.38 84 GLY A O 1
ATOM 641 N N . GLY A 1 85 ? 3.208 7.906 -12.036 1.00 90.19 85 GLY A N 1
ATOM 642 C CA . GLY A 1 85 ? 2.728 6.640 -12.614 1.00 90.19 85 GLY A CA 1
ATOM 643 C C . GLY A 1 85 ? 3.811 5.592 -12.914 1.00 90.19 85 GLY A C 1
ATOM 644 O O . GL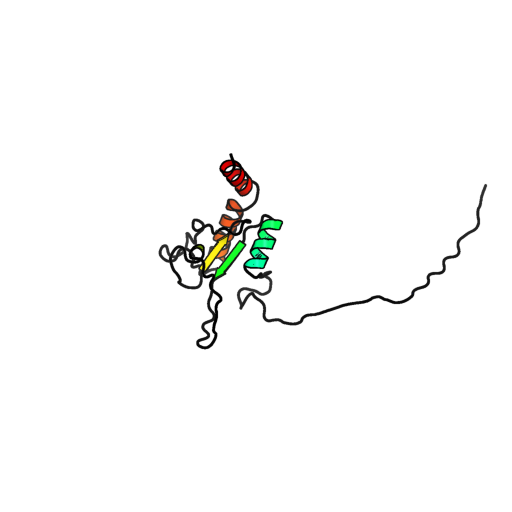Y A 1 85 ? 3.657 4.808 -13.851 1.00 90.19 85 GLY A O 1
ATOM 645 N N . TYR A 1 86 ? 4.940 5.592 -12.195 1.00 91.25 86 TYR A N 1
ATOM 646 C CA . TYR A 1 86 ? 6.005 4.588 -12.378 1.00 91.25 86 TYR A CA 1
ATOM 647 C C . TYR A 1 86 ? 5.598 3.247 -11.775 1.00 91.25 86 TYR A C 1
ATOM 649 O O . TYR A 1 86 ? 4.919 3.224 -10.767 1.00 91.25 86 TYR A O 1
ATOM 657 N N . ILE A 1 87 ? 6.038 2.121 -12.323 1.00 91.12 87 ILE A N 1
ATOM 658 C CA . ILE A 1 87 ? 5.695 0.782 -11.815 1.00 91.12 87 ILE A CA 1
ATOM 659 C C . ILE A 1 87 ? 6.951 -0.003 -11.414 1.00 91.12 87 ILE A C 1
ATOM 661 O O . ILE A 1 87 ? 8.002 0.211 -12.023 1.00 91.12 87 ILE A O 1
ATOM 665 N N . PRO A 1 88 ? 6.840 -0.975 -10.488 1.00 92.94 88 PRO A N 1
ATOM 666 C CA . PRO A 1 88 ? 5.702 -1.249 -9.600 1.00 92.94 88 PRO A CA 1
ATOM 667 C C . PRO A 1 88 ? 5.545 -0.219 -8.463 1.00 92.94 88 PRO A C 1
ATOM 669 O O . PRO A 1 88 ? 6.502 0.468 -8.109 1.00 92.94 88 PRO A O 1
ATOM 672 N N . ARG A 1 89 ? 4.345 -0.150 -7.872 1.00 95.25 89 ARG A N 1
ATOM 673 C CA . ARG A 1 89 ? 4.033 0.645 -6.667 1.00 95.25 89 ARG A CA 1
ATOM 674 C C . ARG A 1 89 ? 3.315 -0.213 -5.637 1.00 95.25 89 ARG A C 1
ATOM 676 O O . ARG A 1 89 ? 2.514 -1.070 -6.009 1.00 95.25 89 ARG A O 1
ATOM 683 N N . ILE A 1 90 ? 3.568 0.044 -4.359 1.00 97.25 90 ILE A N 1
ATOM 684 C CA . ILE A 1 90 ? 2.804 -0.537 -3.253 1.00 97.25 90 ILE A CA 1
ATOM 685 C C . ILE A 1 90 ? 2.213 0.598 -2.427 1.00 97.25 90 ILE A C 1
ATOM 687 O O . ILE A 1 90 ? 2.948 1.462 -1.954 1.00 97.25 90 ILE A O 1
ATOM 691 N N . LEU A 1 91 ? 0.893 0.582 -2.263 1.00 97.81 91 LEU A N 1
ATOM 692 C CA . LEU A 1 91 ? 0.145 1.561 -1.480 1.00 97.81 91 LEU A CA 1
ATOM 693 C C . LEU A 1 91 ? -0.615 0.868 -0.356 1.00 97.81 91 LEU A C 1
ATOM 695 O O . LEU A 1 91 ? -1.072 -0.269 -0.510 1.00 97.81 91 LEU A O 1
ATOM 699 N N . PHE A 1 92 ? -0.784 1.584 0.750 1.00 97.81 92 PHE A N 1
ATOM 700 C CA . PHE A 1 92 ? -1.568 1.132 1.890 1.00 97.81 92 PHE A CA 1
ATOM 701 C C . PHE A 1 92 ? -2.840 1.964 2.009 1.00 97.81 92 PHE A C 1
ATOM 703 O O . PHE A 1 92 ? -2.819 3.189 1.859 1.00 97.81 92 PHE A O 1
ATOM 710 N N . LEU A 1 93 ? -3.955 1.273 2.225 1.00 96.75 93 LEU A N 1
ATOM 711 C CA . LEU A 1 93 ? -5.270 1.872 2.386 1.00 96.75 93 LEU A CA 1
ATOM 712 C C . LEU A 1 93 ? -5.821 1.513 3.763 1.00 96.75 93 LEU A C 1
ATOM 714 O O . LEU A 1 93 ? -5.573 0.417 4.273 1.00 96.75 93 LEU A O 1
ATOM 718 N N . ASP A 1 94 ? -6.594 2.421 4.342 1.00 95.81 94 ASP A N 1
ATOM 719 C CA . ASP A 1 94 ? -7.328 2.154 5.577 1.00 95.81 94 ASP A CA 1
ATOM 720 C C . ASP A 1 94 ? -8.542 1.226 5.333 1.00 95.81 94 ASP A C 1
ATOM 722 O O . ASP A 1 94 ? -8.878 0.930 4.179 1.00 95.81 94 ASP A O 1
ATOM 726 N N . PRO A 1 95 ? -9.240 0.768 6.390 1.00 94.62 95 PRO A N 1
ATOM 727 C CA . PRO A 1 95 ? -10.431 -0.067 6.240 1.00 94.62 95 PRO A CA 1
ATOM 728 C C . PRO A 1 95 ? -11.579 0.575 5.443 1.00 94.62 95 PRO A C 1
ATOM 730 O O . PRO A 1 95 ? -12.444 -0.141 4.945 1.00 94.62 95 PRO A O 1
ATOM 733 N N . SER A 1 96 ? -11.601 1.906 5.298 1.00 92.19 96 SER A N 1
ATOM 734 C CA . SER A 1 96 ? -12.583 2.616 4.464 1.00 92.19 96 SER A CA 1
ATOM 735 C C . SER A 1 96 ? -12.231 2.578 2.969 1.00 92.19 96 SER A C 1
ATOM 737 O O . SER A 1 96 ? -13.065 2.889 2.116 1.00 92.19 96 SER A O 1
ATOM 739 N N . GLY A 1 97 ? 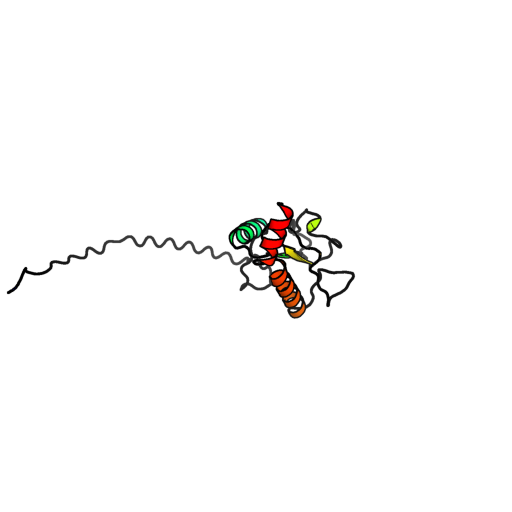-11.009 2.153 2.635 1.00 93.56 97 GLY A N 1
ATOM 740 C CA . GLY A 1 97 ? -10.490 2.104 1.276 1.00 93.56 97 GLY A CA 1
ATOM 741 C C . GLY A 1 97 ? -9.845 3.412 0.814 1.00 93.56 97 GLY A C 1
ATOM 742 O O . GLY A 1 97 ? -9.679 3.587 -0.398 1.00 93.56 97 GLY A O 1
ATOM 743 N N . LYS A 1 98 ? -9.488 4.308 1.742 1.00 95.12 98 LYS A N 1
ATOM 744 C CA . LYS A 1 98 ? -8.784 5.565 1.462 1.00 95.12 98 LYS A CA 1
ATOM 745 C C . LYS A 1 98 ? -7.274 5.342 1.450 1.00 95.12 98 LYS A C 1
ATOM 747 O O . LYS A 1 98 ? -6.746 4.645 2.312 1.00 95.12 98 LYS A O 1
ATOM 752 N N . VAL A 1 99 ? -6.574 5.930 0.477 1.00 96.25 99 VAL A N 1
ATOM 753 C CA . VAL A 1 99 ? -5.109 5.827 0.361 1.00 96.25 99 VAL A CA 1
ATOM 754 C C . VAL A 1 99 ? -4.421 6.698 1.419 1.00 96.25 99 VAL A C 1
ATOM 756 O O . VAL A 1 99 ? -4.846 7.826 1.683 1.00 96.25 99 VAL A O 1
ATOM 759 N N . HIS A 1 100 ? -3.342 6.171 2.002 1.00 96.94 100 HIS A N 1
ATOM 760 C CA . HIS A 1 100 ? -2.485 6.854 2.976 1.00 96.94 100 HIS A CA 1
ATOM 761 C C . HIS A 1 100 ? -1.076 7.095 2.397 1.00 96.94 100 HIS A C 1
ATOM 763 O O . HIS A 1 100 ? -0.169 6.289 2.624 1.00 96.94 100 HIS A O 1
ATOM 769 N N . PRO A 1 101 ? -0.877 8.178 1.612 1.00 96.69 101 PRO A N 1
ATOM 770 C CA . PRO A 1 101 ? 0.384 8.460 0.912 1.00 96.69 101 PRO A CA 1
ATOM 771 C C . PRO A 1 101 ? 1.551 8.813 1.851 1.00 96.69 101 PRO A C 1
ATOM 773 O O . PRO A 1 101 ? 2.699 8.902 1.422 1.00 96.69 101 PRO A O 1
ATOM 776 N N . GLU A 1 102 ? 1.286 9.038 3.135 1.00 96.56 102 GLU A N 1
ATOM 777 C CA . GLU A 1 102 ? 2.313 9.247 4.151 1.00 96.56 102 GLU A CA 1
ATOM 778 C C . GLU A 1 102 ? 3.071 7.967 4.539 1.00 96.56 102 GLU A C 1
ATOM 780 O O . GLU A 1 102 ? 4.129 8.074 5.155 1.00 96.56 102 GLU A O 1
ATOM 785 N N . ILE A 1 103 ? 2.554 6.780 4.200 1.00 97.19 103 ILE A N 1
ATOM 786 C CA . ILE A 1 103 ? 3.213 5.491 4.453 1.00 97.19 103 ILE A CA 1
ATOM 787 C C . ILE A 1 103 ? 4.041 5.129 3.220 1.00 97.19 103 ILE A C 1
ATOM 789 O O . ILE A 1 103 ? 3.497 4.764 2.175 1.00 97.19 103 ILE A O 1
ATOM 793 N N . ILE A 1 104 ? 5.363 5.256 3.333 1.00 98.06 104 ILE A N 1
ATOM 794 C CA . ILE A 1 104 ? 6.297 5.170 2.202 1.00 98.06 104 ILE A CA 1
ATOM 79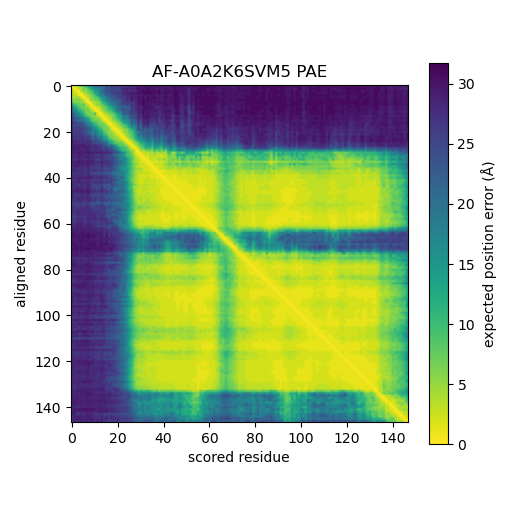5 C C . ILE A 1 104 ? 7.428 4.172 2.468 1.00 98.06 104 ILE A C 1
ATOM 797 O O . ILE A 1 104 ? 7.660 3.730 3.590 1.00 98.06 104 ILE A O 1
ATOM 801 N N . ASN A 1 105 ? 8.194 3.832 1.434 1.00 97.75 105 ASN A N 1
ATOM 802 C CA . ASN A 1 105 ? 9.447 3.104 1.585 1.00 97.75 105 ASN A CA 1
ATOM 803 C C . ASN A 1 105 ? 10.552 4.048 2.089 1.00 97.75 105 ASN A C 1
ATOM 805 O O . ASN A 1 105 ? 11.349 4.558 1.299 1.00 97.75 105 ASN A O 1
ATOM 809 N N . GLU A 1 106 ? 10.619 4.278 3.404 1.00 95.56 106 GLU A N 1
ATOM 810 C CA . GLU A 1 106 ? 11.614 5.181 4.012 1.00 95.56 106 GLU A CA 1
ATOM 811 C C . GLU A 1 106 ? 13.068 4.773 3.719 1.00 95.56 106 GLU A C 1
ATOM 813 O O . GLU A 1 106 ? 13.945 5.622 3.574 1.00 95.56 106 GLU A O 1
ATOM 818 N N . ASN A 1 107 ? 13.318 3.468 3.578 1.00 94.06 107 ASN A N 1
ATOM 819 C CA . ASN A 1 107 ? 14.636 2.910 3.258 1.00 94.06 107 ASN A CA 1
ATOM 820 C C . ASN A 1 107 ? 14.856 2.732 1.742 1.00 94.06 107 ASN A C 1
ATOM 822 O O . ASN A 1 107 ? 15.791 2.043 1.321 1.00 94.06 107 ASN A O 1
ATOM 826 N N . GLY A 1 108 ? 13.959 3.286 0.925 1.00 94.75 108 GLY A N 1
ATOM 827 C CA . GLY A 1 108 ? 13.972 3.214 -0.528 1.00 94.75 108 GLY A CA 1
ATOM 828 C C . GLY A 1 108 ? 14.596 4.439 -1.188 1.00 94.75 108 GLY A C 1
ATOM 829 O O . GLY A 1 108 ? 15.411 5.162 -0.615 1.00 94.75 108 GLY A O 1
ATOM 830 N N . ASN A 1 109 ? 14.211 4.674 -2.442 1.00 94.69 109 ASN A N 1
ATOM 831 C CA . ASN A 1 109 ? 14.615 5.874 -3.161 1.00 94.69 109 ASN A CA 1
ATOM 832 C C . ASN A 1 109 ? 13.641 7.024 -2.832 1.00 94.69 109 ASN A C 1
ATOM 834 O O . ASN A 1 109 ? 12.451 6.884 -3.102 1.00 94.69 109 ASN A O 1
ATOM 838 N N . PRO A 1 110 ? 14.110 8.188 -2.347 1.00 95.12 110 PRO A N 1
ATOM 839 C CA . PRO A 1 110 ? 13.229 9.304 -1.986 1.00 95.12 110 PRO A CA 1
ATOM 840 C C . PRO A 1 110 ? 12.473 9.921 -3.177 1.00 95.12 110 PRO A C 1
ATOM 842 O O . PRO A 1 110 ? 11.493 10.634 -2.970 1.00 95.12 110 PRO A O 1
ATOM 845 N N . SER A 1 111 ? 12.919 9.665 -4.413 1.00 95.94 111 SER A N 1
ATOM 846 C CA . SER A 1 111 ? 12.224 10.080 -5.642 1.00 95.94 111 SER A CA 1
ATOM 847 C C . SER A 1 111 ? 11.148 9.087 -6.100 1.00 95.94 111 SER A C 1
ATOM 849 O O . SER A 1 111 ? 10.369 9.428 -6.982 1.00 95.94 111 SER A O 1
ATOM 851 N N . TYR A 1 112 ? 11.122 7.874 -5.535 1.00 96.56 112 TYR A N 1
ATOM 852 C CA . TYR A 1 112 ? 10.179 6.800 -5.866 1.00 96.56 112 TYR A CA 1
ATOM 853 C C . TYR A 1 112 ? 9.677 6.165 -4.568 1.00 96.56 112 TYR A C 1
ATOM 855 O O . TYR A 1 112 ? 10.095 5.068 -4.181 1.00 96.56 112 TYR A O 1
ATOM 863 N N . LYS A 1 113 ? 8.820 6.900 -3.858 1.00 98.00 113 LYS A N 1
ATOM 864 C CA . LYS A 1 113 ? 8.466 6.624 -2.460 1.00 98.00 113 LYS A CA 1
ATOM 865 C C . LYS A 1 113 ? 7.739 5.296 -2.269 1.00 98.00 113 LYS A C 1
ATOM 867 O O . LYS A 1 113 ? 7.842 4.707 -1.200 1.00 98.00 113 LYS A O 1
ATOM 872 N N . TYR A 1 114 ? 7.047 4.807 -3.293 1.00 97.81 114 TYR A N 1
ATOM 873 C CA . TYR A 1 114 ? 6.243 3.581 -3.231 1.00 97.81 114 TYR A CA 1
ATOM 874 C C . TYR A 1 114 ? 6.886 2.418 -3.990 1.00 97.81 114 TYR A C 1
ATOM 876 O O . TYR A 1 114 ? 6.237 1.399 -4.234 1.00 97.81 114 TYR A O 1
ATOM 884 N N . PHE A 1 115 ? 8.154 2.560 -4.387 1.00 97.31 115 PHE A N 1
ATOM 885 C CA . PHE A 1 115 ? 8.914 1.502 -5.039 1.00 97.31 115 PHE A CA 1
ATOM 886 C C . PHE A 1 115 ? 9.678 0.675 -4.002 1.00 97.31 115 PHE A C 1
ATOM 888 O O . PHE A 1 115 ? 10.591 1.170 -3.341 1.00 97.31 115 PHE A O 1
ATOM 895 N N . TYR A 1 116 ? 9.316 -0.601 -3.881 1.00 96.44 116 TYR A N 1
ATOM 896 C CA . TYR A 1 116 ? 9.922 -1.558 -2.956 1.00 96.44 116 TYR A CA 1
ATOM 897 C C . TYR A 1 116 ? 10.715 -2.602 -3.739 1.00 96.44 116 TYR A C 1
ATOM 899 O O . TYR A 1 116 ? 10.190 -3.215 -4.668 1.00 96.44 116 TYR A O 1
ATOM 907 N N . VAL A 1 117 ? 11.978 -2.815 -3.362 1.00 93.94 117 VAL A N 1
ATOM 908 C CA . VAL A 1 117 ? 12.888 -3.733 -4.076 1.00 93.94 117 VAL A CA 1
ATOM 909 C C . VAL A 1 117 ? 13.167 -5.027 -3.320 1.00 93.94 117 VAL A C 1
ATOM 911 O O . VAL A 1 117 ? 13.695 -5.969 -3.908 1.00 93.94 117 VAL A O 1
ATOM 914 N N . SER A 1 118 ? 12.833 -5.092 -2.030 1.00 94.50 118 SER A N 1
ATOM 915 C CA . SER A 1 118 ? 13.058 -6.280 -1.205 1.00 94.50 118 SER A CA 1
ATOM 916 C C . SER A 1 118 ? 11.877 -6.573 -0.285 1.00 94.50 118 SER A C 1
ATOM 918 O O . SER A 1 118 ? 11.115 -5.676 0.083 1.00 94.50 118 SER A O 1
ATOM 920 N N . ALA A 1 119 ? 11.742 -7.839 0.112 1.00 94.00 119 ALA A N 1
ATOM 921 C CA . ALA A 1 119 ? 10.699 -8.271 1.036 1.00 94.00 119 ALA A CA 1
ATOM 922 C C . ALA A 1 119 ? 10.825 -7.574 2.399 1.00 94.00 119 ALA A C 1
ATOM 924 O O . ALA A 1 119 ? 9.818 -7.242 3.012 1.00 94.00 119 ALA A O 1
ATOM 925 N N . GLU A 1 120 ? 12.046 -7.291 2.857 1.00 95.94 120 GLU A N 1
ATOM 926 C CA . GLU A 1 120 ? 12.291 -6.586 4.116 1.00 95.94 120 GLU A CA 1
ATOM 927 C C . GLU A 1 120 ? 11.689 -5.182 4.092 1.00 95.94 120 GLU A C 1
ATOM 929 O O . GLU A 1 120 ? 11.038 -4.791 5.057 1.00 95.94 120 GLU A O 1
ATOM 934 N N . GLN A 1 121 ? 11.856 -4.446 2.988 1.00 96.94 121 GLN A N 1
ATOM 935 C CA . GLN A 1 121 ? 11.251 -3.122 2.835 1.00 96.94 121 GLN A CA 1
ATOM 936 C C . GLN A 1 121 ? 9.721 -3.214 2.860 1.00 96.94 121 GLN A C 1
ATOM 938 O O . GLN A 1 121 ? 9.070 -2.428 3.548 1.00 96.94 121 GLN A O 1
ATOM 943 N N . VAL A 1 122 ? 9.150 -4.200 2.158 1.00 96.88 122 VAL A N 1
ATOM 944 C CA . VAL A 1 122 ? 7.696 -4.427 2.142 1.00 96.88 122 VAL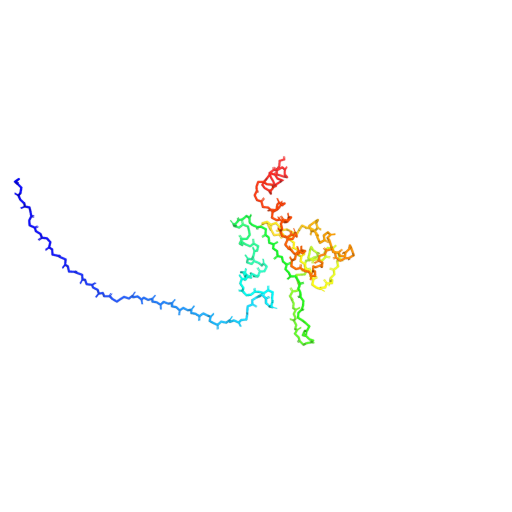 A CA 1
ATOM 945 C C . VAL A 1 122 ? 7.182 -4.727 3.549 1.00 96.88 122 VAL A C 1
ATOM 947 O O . VAL A 1 122 ? 6.206 -4.126 3.985 1.00 96.88 122 VAL A O 1
ATOM 950 N N . VAL A 1 123 ? 7.871 -5.595 4.294 1.00 96.75 123 VAL A N 1
ATOM 951 C CA . VAL A 1 123 ? 7.512 -5.944 5.675 1.00 96.75 123 VAL A CA 1
ATOM 952 C C . VAL A 1 123 ? 7.532 -4.721 6.593 1.00 96.75 123 VAL A C 1
ATOM 954 O O . VAL A 1 123 ? 6.675 -4.624 7.467 1.00 96.75 123 VAL A O 1
ATOM 957 N N . GLN A 1 124 ? 8.471 -3.785 6.420 1.00 97.19 124 GLN A N 1
ATOM 958 C CA . GLN A 1 124 ? 8.470 -2.545 7.208 1.00 97.19 124 GLN A CA 1
ATOM 959 C C . GLN A 1 124 ? 7.246 -1.680 6.893 1.00 97.19 124 GLN A C 1
ATOM 961 O O . GLN A 1 124 ? 6.545 -1.283 7.820 1.00 97.19 124 GLN A O 1
ATOM 966 N N . GLY A 1 125 ? 6.928 -1.480 5.610 1.00 97.19 125 GLY A N 1
ATOM 967 C CA . GLY A 1 125 ? 5.722 -0.745 5.212 1.00 97.19 125 GLY A CA 1
ATOM 968 C C . GLY A 1 125 ? 4.436 -1.402 5.726 1.00 97.19 125 GLY A C 1
ATOM 969 O O . GLY A 1 125 ? 3.565 -0.724 6.261 1.00 97.19 125 GLY A O 1
ATOM 970 N N . MET A 1 126 ? 4.342 -2.736 5.657 1.00 96.62 126 MET A N 1
ATOM 971 C CA . MET A 1 126 ? 3.201 -3.483 6.200 1.00 96.62 126 MET A CA 1
ATOM 972 C C . MET A 1 126 ? 3.055 -3.304 7.715 1.00 96.62 126 MET A C 1
ATOM 974 O O . MET A 1 126 ? 1.935 -3.167 8.200 1.00 96.62 126 MET A O 1
ATOM 978 N N . LYS A 1 127 ? 4.164 -3.302 8.467 1.00 96.06 127 LYS A N 1
ATOM 979 C CA . LYS A 1 127 ? 4.142 -3.069 9.920 1.00 96.06 127 LYS A CA 1
ATOM 980 C C . LYS A 1 127 ? 3.665 -1.661 10.255 1.00 96.06 127 LYS A C 1
ATOM 982 O O . LYS A 1 127 ? 2.803 -1.518 11.115 1.00 96.06 127 LYS A O 1
ATOM 987 N N . GLU A 1 128 ? 4.180 -0.651 9.558 1.00 95.81 128 GLU A N 1
ATOM 988 C CA . GLU A 1 128 ? 3.760 0.741 9.741 1.00 95.81 128 GLU A CA 1
ATOM 989 C C . GLU A 1 12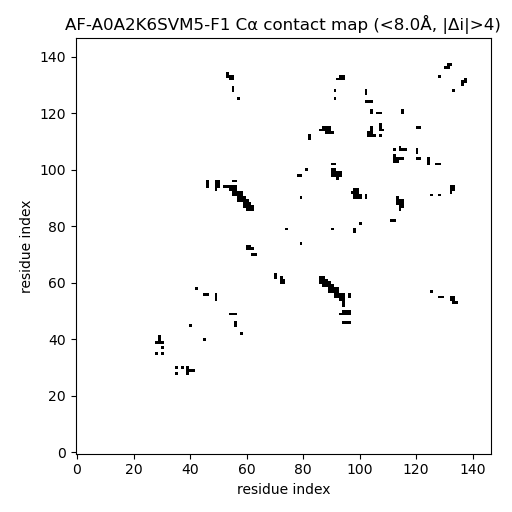8 ? 2.272 0.928 9.408 1.00 95.81 128 GLU A C 1
ATOM 991 O O . GLU A 1 128 ? 1.532 1.534 10.183 1.00 95.81 128 GLU A O 1
ATOM 996 N N . ALA A 1 129 ? 1.805 0.347 8.299 1.00 95.88 129 ALA A N 1
ATOM 997 C CA . ALA A 1 129 ? 0.392 0.354 7.931 1.00 95.88 129 ALA A CA 1
ATOM 998 C C . ALA A 1 129 ? -0.480 -0.340 8.976 1.00 95.88 129 ALA A C 1
ATOM 1000 O O . ALA A 1 129 ? -1.522 0.187 9.357 1.00 95.88 129 ALA A O 1
ATOM 1001 N N . GLN A 1 130 ? -0.047 -1.490 9.489 1.00 93.88 130 GLN A N 1
ATOM 1002 C CA . GLN A 1 130 ? -0.781 -2.189 10.535 1.00 93.88 130 GLN A CA 1
ATOM 1003 C C . GLN A 1 130 ? -0.857 -1.362 11.830 1.00 93.88 130 GLN A C 1
ATOM 1005 O O . GLN A 1 130 ? -1.904 -1.328 12.472 1.00 93.88 130 GLN A O 1
ATOM 1010 N N . GLU A 1 131 ? 0.212 -0.672 12.214 1.00 92.25 131 GLU A N 1
ATOM 1011 C CA . GLU A 1 131 ? 0.220 0.173 13.411 1.00 92.25 131 GLU A CA 1
ATOM 1012 C C . GLU A 1 131 ? -0.679 1.408 13.256 1.00 92.25 131 GLU A C 1
ATOM 1014 O O . GLU A 1 131 ? -1.432 1.742 14.169 1.00 92.25 131 GLU A O 1
ATOM 1019 N N . ARG A 1 132 ? -0.641 2.067 12.092 1.00 91.88 132 ARG A N 1
ATOM 1020 C CA . ARG A 1 132 ? -1.373 3.324 11.864 1.00 91.88 132 ARG A CA 1
ATOM 1021 C C . ARG A 1 132 ? -2.837 3.141 11.485 1.00 91.88 132 ARG A C 1
ATOM 1023 O O . ARG A 1 132 ? -3.649 4.006 11.800 1.00 91.88 132 ARG A O 1
ATOM 1030 N N . LEU A 1 133 ? -3.165 2.073 10.763 1.00 92.69 133 LEU A N 1
ATOM 1031 C CA . LEU A 1 133 ? -4.454 1.937 10.073 1.00 92.69 133 LEU A CA 1
ATOM 1032 C C . LEU A 1 133 ? -5.375 0.877 10.694 1.00 92.69 133 LEU A C 1
ATOM 1034 O O . LEU A 1 133 ? -6.490 0.686 10.213 1.00 92.69 133 LEU A O 1
ATOM 1038 N N . THR A 1 134 ? -4.941 0.186 11.753 1.00 88.50 134 THR A N 1
ATOM 1039 C CA . THR A 1 134 ? -5.733 -0.871 12.405 1.00 88.50 134 THR A CA 1
ATOM 1040 C C . THR A 1 134 ? -6.089 -0.506 13.849 1.00 88.50 134 THR A C 1
ATOM 1042 O O . THR A 1 134 ? -5.317 0.135 14.555 1.00 88.50 134 THR A O 1
ATOM 1045 N N . GLY A 1 135 ? -7.237 -0.991 14.334 1.00 74.69 135 GLY A N 1
ATOM 1046 C CA . GLY A 1 135 ? -7.586 -0.961 15.762 1.00 74.69 135 GLY A CA 1
ATOM 1047 C C . GLY A 1 135 ? -8.096 0.386 16.294 1.00 74.69 135 GLY A C 1
ATOM 1048 O O . GLY A 1 135 ? -8.772 1.129 15.585 1.00 74.69 135 GLY A O 1
ATOM 1049 N N . ASP A 1 136 ? -7.828 0.658 17.578 1.00 63.84 136 ASP A N 1
ATOM 1050 C CA . ASP A 1 136 ? -8.286 1.871 18.278 1.00 63.84 136 ASP A CA 1
ATOM 1051 C C . ASP A 1 136 ? -7.679 3.152 17.700 1.00 63.84 136 ASP A C 1
ATOM 1053 O O . ASP A 1 136 ? -8.377 4.152 17.639 1.00 63.84 136 ASP A O 1
ATOM 1057 N N . ALA A 1 137 ? -6.454 3.107 17.165 1.00 64.50 137 ALA A N 1
ATOM 1058 C CA . ALA A 1 137 ? -5.814 4.259 16.523 1.00 64.50 137 ALA A CA 1
ATOM 1059 C C . ALA A 1 137 ? -6.612 4.787 15.312 1.00 64.50 137 ALA A C 1
ATOM 1061 O O . ALA A 1 137 ? -6.717 5.995 15.108 1.00 64.50 137 ALA A O 1
ATOM 1062 N N . PHE A 1 138 ? -7.224 3.887 14.532 1.00 65.94 138 PHE A N 1
ATOM 1063 C CA . PHE A 1 138 ? -8.136 4.273 13.452 1.00 65.94 138 PHE A CA 1
ATOM 1064 C C . PHE A 1 138 ? -9.474 4.790 14.001 1.00 65.94 138 PHE A C 1
ATOM 1066 O O . PHE A 1 138 ? -9.990 5.798 13.523 1.00 65.94 138 PHE A O 1
ATOM 1073 N N . ARG A 1 139 ? -10.028 4.125 15.027 1.00 65.44 139 ARG A N 1
ATOM 1074 C CA . ARG A 1 139 ? -11.314 4.509 15.635 1.00 65.44 139 ARG A CA 1
ATOM 1075 C C . ARG A 1 139 ? -11.260 5.873 16.318 1.00 65.44 139 ARG A C 1
ATOM 1077 O O . ARG A 1 139 ? -12.169 6.663 16.106 1.00 65.44 139 ARG A O 1
ATOM 1084 N N . GLU A 1 140 ? -10.224 6.151 17.107 1.00 61.91 140 GLU A N 1
ATOM 1085 C CA . GLU A 1 140 ? -10.044 7.419 17.826 1.00 61.91 140 GLU A CA 1
ATOM 1086 C C . GLU A 1 140 ? -9.973 8.594 16.851 1.00 61.91 140 GLU A C 1
ATOM 1088 O O . GLU A 1 140 ? -10.720 9.554 17.008 1.00 61.91 140 GLU A O 1
ATOM 1093 N N . LYS A 1 141 ? -9.184 8.476 15.776 1.00 60.31 141 LYS A N 1
ATOM 1094 C CA . LYS A 1 141 ? -9.070 9.535 14.766 1.00 60.31 141 LYS A CA 1
ATOM 1095 C C . LYS A 1 141 ? -10.384 9.782 14.012 1.00 60.31 141 LYS A C 1
ATOM 1097 O O . LYS A 1 141 ? -10.734 10.925 13.754 1.00 60.31 141 LYS A O 1
ATOM 1102 N N . HIS A 1 142 ? -11.135 8.726 13.689 1.00 61.78 142 HIS A N 1
ATOM 1103 C CA . HIS A 1 142 ? -12.429 8.873 13.009 1.00 61.78 142 HIS A CA 1
ATOM 1104 C C . HIS A 1 142 ? -13.520 9.443 13.933 1.00 61.78 142 HIS A C 1
ATOM 1106 O O . HIS A 1 142 ? -14.398 10.161 13.472 1.00 61.78 142 HIS A O 1
ATOM 1112 N N . LEU A 1 143 ? -13.459 9.150 15.238 1.00 61.75 143 LEU A N 1
ATOM 1113 C CA . LEU A 1 143 ? -14.367 9.706 16.249 1.00 61.75 143 LEU A CA 1
ATOM 1114 C C . LEU A 1 143 ? -14.118 11.200 16.503 1.00 61.75 143 LEU A C 1
ATOM 1116 O O . LEU A 1 143 ? -15.064 11.925 16.797 1.00 61.75 143 LEU A O 1
ATOM 1120 N N . GLU A 1 144 ? -12.869 11.659 16.402 1.00 61.19 144 GLU A N 1
ATOM 1121 C CA . GLU A 1 144 ? -12.513 13.080 16.522 1.00 61.19 144 GLU A CA 1
ATOM 1122 C C . GLU A 1 144 ? -12.972 13.904 15.311 1.00 61.19 144 GLU A C 1
ATOM 1124 O O . GLU A 1 144 ? -13.387 15.046 15.483 1.00 61.19 144 GLU A O 1
ATOM 1129 N N . ASP A 1 145 ? -12.944 13.325 14.107 1.00 58.38 145 ASP A N 1
ATOM 1130 C CA . ASP A 1 145 ? -13.354 14.003 12.868 1.00 58.38 145 ASP A CA 1
ATOM 1131 C C . ASP A 1 145 ? -14.892 14.136 12.722 1.00 58.38 145 ASP A C 1
ATOM 1133 O O . ASP A 1 145 ? -15.369 14.935 11.912 1.00 58.38 145 ASP A O 1
ATOM 1137 N N . GLU A 1 146 ? -15.680 13.376 13.496 1.00 58.28 146 GLU A N 1
ATOM 1138 C CA . GLU A 1 146 ? -17.155 13.441 13.519 1.00 58.28 146 GLU A CA 1
ATOM 1139 C C . GLU A 1 146 ? -17.736 14.372 14.609 1.00 58.28 146 GLU A C 1
ATOM 1141 O O . GLU A 1 146 ? -18.961 14.541 14.670 1.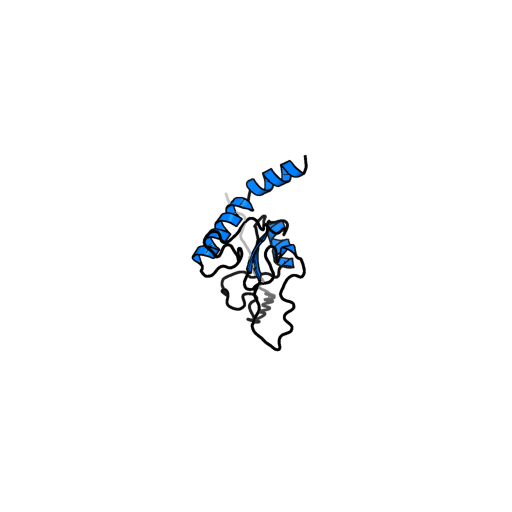00 58.28 146 GLU A O 1
ATOM 1146 N N . LEU A 1 147 ? -16.895 14.978 15.460 1.00 52.72 147 LEU A N 1
ATOM 1147 C CA . LEU A 1 147 ? -17.304 15.834 16.588 1.00 52.72 147 LEU A CA 1
ATOM 1148 C C . LEU A 1 147 ? -17.134 17.336 16.298 1.00 52.72 147 LEU A C 1
ATOM 1150 O O . LEU A 1 147 ? -18.049 18.105 16.683 1.00 52.72 147 LEU A O 1
#

Radius of gyration: 24.68 Å; Cα contacts (8 Å, |Δi|>4): 141; chains: 1; bounding box: 54×67×69 Å

Secondary structure (DSSP, 8-state):
---PPP-----------------------TTTTS-TTS----HHHHHHHHHHHT--EEEEE-----TT-----S-SSGGG-TT-S-SSEEEEE-TT--B-TT---TTSBTTBTT---SHHHHHHHHHHHHHHHSTHHHHHHHHHHT-

Sequence (147 aa):
METRPRLGATCLLGFSFLLLVISSDGHNGLGKGFGDHIHWRTLEDGKKEAAASGLPLMVIIHKSWCGACKDEEEPKDEDFSPDGGYIPRILFLDPSGKVHPEIINENGNPSYKYFYVSAEQVVQGMKEAQERLTGDAFREKHLEDEL

Mean predicted aligned error: 12.82 Å

Organism: Saimiri boliviensis boliviensis (NCBI:txid39432)

pLDDT: mean 78.71, std 20.09, range [33.56, 98.06]

Foldseek 3Di:
DDDDDDDDDDDDDDDDPVPPPPPPPDPPDPCNPVDPVDPDDDLVVQLVVLLVVQFKDKDWAADDPPVPDPCPPDDPDCQSAVLHDDDTFIWIGASNSHTDPVQFQPVDDPSRGGDDDDPVSVVVSNVVSCVCRGDVNVVVVVVVVVD